Protein AF-A0A353XR23-F1 (afdb_monomer_lite)

Foldseek 3Di:
DLVVVLVVLDDPLVVQLVCCVVPHNNVSSVVSVVSVVVSVVVSVVSVVVVVVVVVD

pLDDT: mean 95.37, std 4.71, range [65.44, 98.12]

Structure (mmCIF, N/CA/C/O backbone):
data_AF-A0A353XR23-F1
#
_entry.id   AF-A0A353XR23-F1
#
loop_
_atom_site.group_PDB
_atom_site.id
_atom_site.type_symbol
_atom_site.label_atom_id
_atom_site.label_alt_id
_atom_site.label_comp_id
_atom_site.label_asym_id
_atom_site.label_entity_id
_atom_site.label_seq_id
_atom_site.pdbx_PDB_ins_code
_atom_site.Cartn_x
_atom_site.Cartn_y
_atom_site.Cartn_z
_atom_site.occupancy
_atom_site.B_iso_or_equiv
_atom_site.auth_seq_id
_atom_site.auth_comp_id
_atom_site.auth_asym_id
_atom_site.auth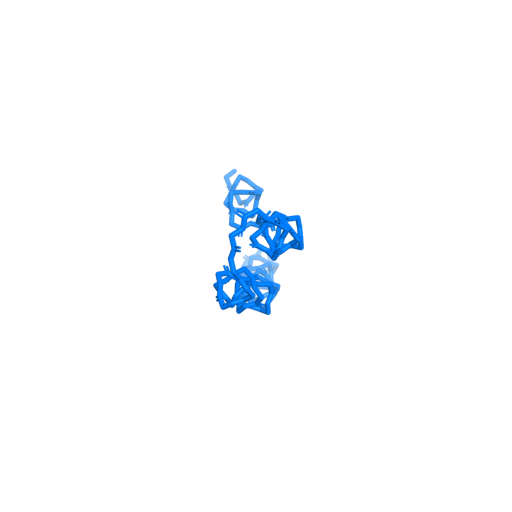_atom_id
_atom_site.pdbx_PDB_model_num
ATOM 1 N N . ARG A 1 1 ? -3.677 4.933 17.161 1.00 88.38 1 ARG A N 1
ATOM 2 C CA . ARG A 1 1 ? -3.657 3.676 16.362 1.00 88.38 1 ARG A CA 1
ATOM 3 C C . ARG A 1 1 ? -4.337 3.833 15.003 1.00 88.38 1 ARG A C 1
ATOM 5 O O . ARG A 1 1 ? -3.681 3.554 14.018 1.00 88.38 1 ARG A O 1
ATOM 12 N N . ARG A 1 2 ? -5.588 4.318 14.915 1.00 93.44 2 ARG A N 1
ATOM 13 C CA . ARG A 1 2 ? -6.259 4.550 13.615 1.00 93.44 2 ARG A CA 1
ATOM 14 C C . ARG A 1 2 ? -5.502 5.529 12.709 1.00 93.44 2 ARG A C 1
ATOM 16 O O . ARG A 1 2 ? -5.239 5.180 11.573 1.00 93.44 2 ARG A O 1
ATOM 23 N N . ALA A 1 3 ? -5.053 6.666 13.251 1.00 94.19 3 ALA A N 1
ATOM 24 C CA . ALA A 1 3 ? -4.195 7.608 12.523 1.00 94.19 3 ALA A CA 1
ATOM 25 C C . ALA A 1 3 ? -2.917 6.941 11.982 1.00 94.19 3 ALA A C 1
ATOM 27 O O . ALA A 1 3 ? -2.647 7.030 10.799 1.00 94.19 3 ALA A O 1
ATOM 28 N N . ILE A 1 4 ? -2.201 6.175 12.816 1.00 96.88 4 ILE A N 1
ATOM 29 C CA . ILE A 1 4 ? -0.992 5.438 12.398 1.00 96.88 4 ILE A CA 1
ATOM 30 C C . ILE A 1 4 ? -1.298 4.448 11.263 1.00 96.88 4 ILE A C 1
ATOM 32 O O . ILE A 1 4 ? -0.534 4.366 10.313 1.00 96.88 4 ILE A O 1
ATOM 36 N N . MET A 1 5 ? -2.414 3.711 11.330 1.00 95.75 5 MET A N 1
ATOM 37 C CA . MET A 1 5 ? -2.802 2.809 10.235 1.00 95.75 5 MET A CA 1
ATOM 38 C C . MET A 1 5 ? -3.059 3.564 8.928 1.00 95.75 5 MET A C 1
ATOM 40 O O . MET A 1 5 ? -2.677 3.074 7.871 1.00 95.75 5 MET A O 1
ATOM 44 N N . VAL A 1 6 ? -3.691 4.739 9.000 1.00 94.94 6 VAL A N 1
ATOM 45 C CA . VAL A 1 6 ? -3.943 5.577 7.823 1.00 94.94 6 VAL A CA 1
ATOM 46 C C . VAL A 1 6 ? -2.632 6.146 7.282 1.00 94.94 6 VAL A C 1
ATOM 48 O O . VAL A 1 6 ? -2.369 5.965 6.106 1.00 94.94 6 VAL A O 1
ATOM 51 N N . GLU A 1 7 ? -1.774 6.727 8.119 1.00 95.62 7 GLU A N 1
ATOM 52 C CA . GLU A 1 7 ? -0.471 7.279 7.708 1.00 95.62 7 GLU A CA 1
ATOM 53 C C . GLU A 1 7 ? 0.443 6.226 7.067 1.00 95.62 7 GLU A C 1
ATOM 55 O O . GLU A 1 7 ? 1.066 6.471 6.041 1.00 95.62 7 GLU A O 1
ATOM 60 N N . VAL A 1 8 ? 0.490 5.010 7.620 1.00 96.25 8 VAL A N 1
ATOM 61 C CA . VAL A 1 8 ? 1.292 3.923 7.036 1.00 96.25 8 VAL A CA 1
ATOM 62 C C . VAL A 1 8 ? 0.666 3.401 5.735 1.00 96.25 8 VAL A C 1
ATOM 64 O O . VAL A 1 8 ? 1.389 3.042 4.806 1.00 96.25 8 VAL A O 1
ATOM 67 N N . GLY A 1 9 ? -0.667 3.362 5.641 1.00 93.88 9 GLY A N 1
ATOM 68 C CA . GLY A 1 9 ? -1.385 2.891 4.452 1.00 93.88 9 GLY A CA 1
ATOM 69 C C . GLY A 1 9 ? -1.497 3.921 3.318 1.00 93.88 9 GLY A C 1
ATOM 70 O O . GLY A 1 9 ? -1.646 3.539 2.160 1.00 93.88 9 GLY A O 1
ATOM 71 N N . MET A 1 10 ? -1.418 5.215 3.623 1.00 97.00 10 MET A N 1
ATOM 72 C CA . MET A 1 10 ? -1.539 6.329 2.678 1.00 97.00 10 MET A CA 1
ATOM 73 C C . MET A 1 10 ? -0.154 6.815 2.241 1.00 97.00 10 MET A C 1
ATOM 75 O O . MET A 1 10 ? 0.348 7.827 2.717 1.00 97.00 10 MET A O 1
ATOM 79 N N . GLN A 1 11 ? 0.476 6.098 1.312 1.00 95.75 11 GLN A N 1
ATOM 80 C CA . GLN A 1 11 ? 1.772 6.512 0.759 1.00 95.75 11 GLN A CA 1
ATOM 81 C C . GLN A 1 11 ? 1.615 7.565 -0.349 1.00 95.75 11 GLN A C 1
ATOM 83 O O . GLN A 1 11 ? 0.591 7.617 -1.035 1.00 95.75 11 GLN A O 1
ATOM 88 N N . ASN A 1 12 ? 2.664 8.360 -0.593 1.00 97.00 12 ASN A N 1
ATOM 89 C CA . ASN A 1 12 ? 2.720 9.259 -1.750 1.00 97.00 12 ASN A CA 1
ATOM 90 C C . ASN A 1 12 ? 2.966 8.462 -3.046 1.00 97.00 12 ASN A C 1
ATOM 92 O O . ASN A 1 12 ? 4.090 8.327 -3.535 1.00 97.00 12 ASN A O 1
ATOM 96 N N . SER A 1 13 ? 1.882 7.918 -3.595 1.00 94.94 13 SER A N 1
ATOM 97 C CA . SER A 1 13 ? 1.873 7.118 -4.822 1.00 94.94 13 SER A CA 1
ATOM 98 C C . SER A 1 13 ? 2.291 7.905 -6.069 1.00 94.94 13 SER A C 1
ATOM 100 O O . SER A 1 13 ? 2.938 7.344 -6.952 1.00 94.94 13 SER A O 1
ATOM 102 N N . GLY A 1 14 ? 1.987 9.206 -6.126 1.00 95.19 14 GLY A N 1
ATOM 103 C CA . GLY A 1 14 ? 2.350 10.079 -7.246 1.00 95.19 14 GLY A CA 1
ATOM 104 C C . GLY A 1 14 ? 3.860 10.277 -7.377 1.00 95.19 14 GLY A C 1
ATOM 105 O O . GLY A 1 14 ? 4.408 10.138 -8.469 1.00 95.19 14 GLY A O 1
ATOM 106 N N . LEU A 1 15 ? 4.548 10.512 -6.256 1.00 97.31 15 LE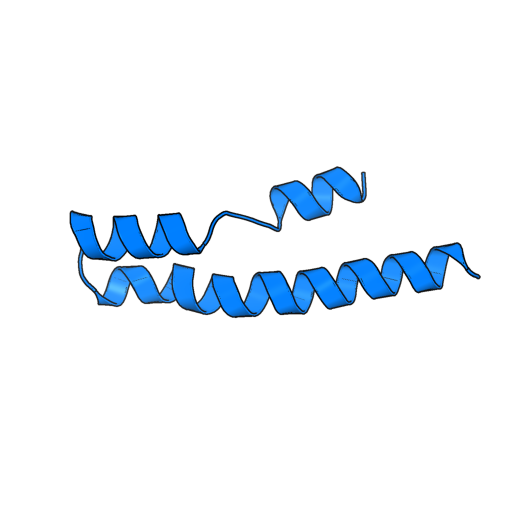U A N 1
ATOM 107 C CA . LEU A 1 15 ? 6.009 10.581 -6.237 1.00 97.31 15 LEU A CA 1
ATOM 108 C C . LEU A 1 15 ? 6.633 9.246 -6.670 1.00 97.31 15 LEU A C 1
ATOM 110 O O . LEU A 1 15 ? 7.565 9.240 -7.470 1.00 97.31 15 LEU A O 1
ATOM 114 N N . GLY A 1 16 ? 6.085 8.119 -6.202 1.00 97.00 16 GLY A N 1
ATOM 115 C CA . GLY A 1 16 ? 6.533 6.787 -6.617 1.00 97.00 16 GLY A CA 1
ATOM 116 C C . GLY A 1 16 ? 6.412 6.563 -8.127 1.00 97.00 16 GLY A C 1
ATOM 117 O O . GLY A 1 16 ? 7.378 6.151 -8.767 1.00 97.00 16 GLY A O 1
ATOM 118 N N . ALA A 1 17 ? 5.264 6.911 -8.716 1.00 97.25 17 ALA A N 1
ATOM 119 C CA . ALA A 1 17 ? 5.042 6.801 -10.156 1.00 97.25 17 ALA A CA 1
ATOM 120 C C . ALA A 1 17 ? 6.001 7.695 -10.961 1.00 97.25 17 ALA A C 1
ATOM 122 O O . ALA A 1 17 ? 6.561 7.247 -11.962 1.00 97.25 17 ALA A O 1
ATOM 123 N N . ALA A 1 18 ? 6.229 8.932 -10.504 1.00 97.25 18 ALA A N 1
ATOM 124 C CA . ALA A 1 18 ? 7.139 9.870 -11.155 1.00 97.25 18 ALA A CA 1
ATOM 125 C C . ALA A 1 18 ? 8.596 9.376 -11.130 1.00 97.25 18 ALA A C 1
ATOM 127 O O . ALA A 1 18 ? 9.263 9.375 -12.166 1.00 97.25 18 ALA A O 1
ATOM 128 N N . LEU A 1 19 ? 9.083 8.898 -9.978 1.00 97.81 19 LEU A N 1
ATOM 129 C CA . LEU A 1 19 ? 10.433 8.337 -9.852 1.00 97.81 19 LEU A CA 1
ATOM 130 C C . LEU A 1 19 ? 10.597 7.080 -10.716 1.00 97.81 19 LEU A C 1
ATOM 132 O O . LEU A 1 19 ? 11.611 6.931 -11.394 1.00 97.81 19 LEU A O 1
ATOM 136 N N . ALA A 1 20 ? 9.586 6.207 -10.741 1.00 97.50 20 ALA A N 1
ATOM 137 C CA . ALA A 1 20 ? 9.596 4.998 -11.557 1.00 97.50 20 ALA A CA 1
ATOM 138 C C . ALA A 1 20 ? 9.679 5.310 -13.060 1.00 97.50 20 ALA A C 1
ATOM 140 O O . ALA A 1 20 ? 10.493 4.722 -13.770 1.00 97.50 20 ALA A O 1
ATOM 141 N N . ALA A 1 21 ? 8.887 6.275 -13.533 1.00 96.44 21 ALA A N 1
ATOM 142 C CA . ALA A 1 21 ? 8.921 6.720 -14.922 1.00 96.44 21 ALA A CA 1
ATOM 143 C C . ALA A 1 21 ? 10.246 7.412 -15.295 1.00 96.44 21 ALA A C 1
ATOM 145 O O . ALA A 1 21 ? 10.681 7.303 -16.437 1.00 96.44 21 ALA A O 1
ATOM 146 N N . THR A 1 22 ? 10.883 8.102 -14.341 1.00 97.69 22 THR A N 1
ATOM 147 C CA . THR A 1 22 ? 12.114 8.877 -14.577 1.00 97.69 22 THR A CA 1
ATOM 148 C C . THR A 1 22 ? 13.370 8.005 -14.574 1.00 97.69 22 THR A C 1
ATOM 150 O O . THR A 1 22 ? 14.241 8.186 -15.420 1.00 97.69 22 THR A O 1
ATOM 153 N N . TYR A 1 23 ? 13.487 7.077 -13.621 1.00 97.81 23 TYR A N 1
ATOM 154 C CA . TYR A 1 23 ? 14.734 6.342 -13.365 1.00 97.81 23 TYR A CA 1
ATOM 155 C C . TYR A 1 23 ? 14.700 4.874 -13.799 1.00 97.81 23 TYR A C 1
ATOM 157 O O . TYR A 1 23 ? 15.742 4.221 -13.802 1.00 97.81 23 TYR A O 1
ATOM 165 N N . PHE A 1 24 ? 13.528 4.344 -14.160 1.00 96.00 24 PHE A N 1
ATOM 16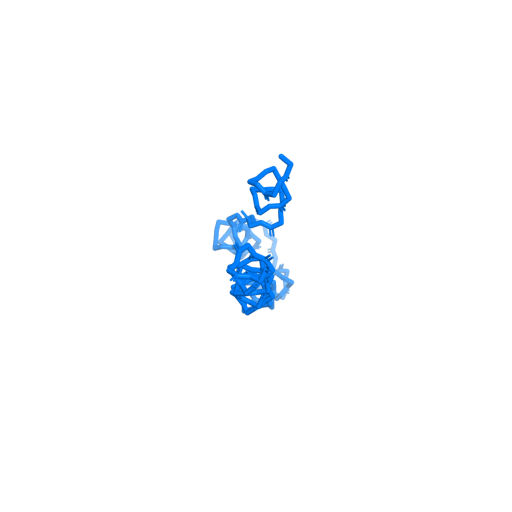6 C CA . PHE A 1 24 ? 13.376 2.962 -14.611 1.00 96.00 24 PHE A CA 1
ATOM 167 C C . PHE A 1 24 ? 12.737 2.917 -16.003 1.00 96.00 24 PHE A C 1
ATOM 169 O O . PHE A 1 24 ? 13.275 3.464 -16.960 1.00 96.00 24 PHE A O 1
ATOM 176 N N . ASN A 1 25 ? 11.606 2.227 -16.140 1.00 93.94 25 ASN A N 1
ATOM 177 C CA . ASN A 1 25 ? 10.837 2.159 -17.372 1.00 93.94 25 ASN A CA 1
ATOM 178 C C . ASN A 1 25 ? 9.377 2.553 -17.090 1.00 93.94 25 ASN A C 1
ATOM 180 O O . ASN A 1 25 ? 8.919 2.426 -15.952 1.00 93.94 25 ASN A O 1
ATOM 184 N N . PRO A 1 26 ? 8.610 2.982 -18.106 1.00 92.44 26 PRO A N 1
ATOM 185 C CA . PRO A 1 26 ? 7.226 3.405 -17.904 1.00 92.44 26 PRO A CA 1
ATOM 186 C C . PRO A 1 26 ? 6.336 2.334 -17.259 1.00 92.44 26 PRO A C 1
ATOM 188 O O . PRO A 1 26 ? 5.467 2.667 -16.454 1.00 92.44 26 PRO A O 1
ATOM 191 N N . ALA A 1 27 ? 6.573 1.048 -17.542 1.00 96.31 27 ALA A N 1
ATOM 192 C CA . ALA A 1 27 ? 5.815 -0.045 -16.933 1.00 96.31 27 ALA A CA 1
ATOM 193 C C . ALA A 1 27 ? 6.047 -0.150 -15.412 1.00 96.31 27 ALA A C 1
ATOM 195 O O . ALA A 1 27 ? 5.138 -0.545 -14.685 1.00 96.31 27 ALA A O 1
ATOM 196 N N . ALA A 1 28 ? 7.201 0.287 -14.896 1.00 96.50 28 ALA A N 1
ATOM 197 C CA . ALA A 1 28 ? 7.479 0.341 -13.460 1.00 96.50 28 ALA A CA 1
ATOM 198 C C . ALA A 1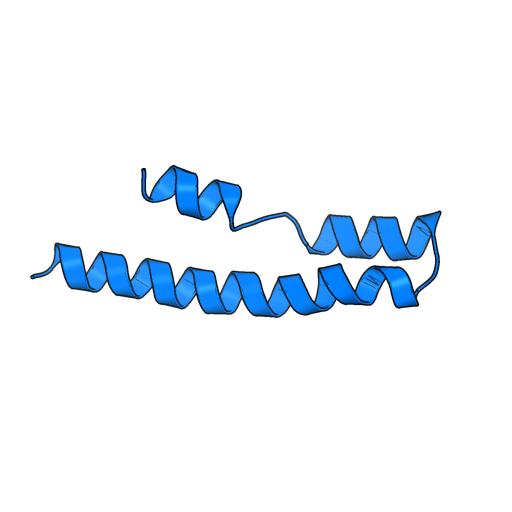 28 ? 6.609 1.368 -12.705 1.00 96.50 28 ALA A C 1
ATOM 200 O O . ALA A 1 28 ? 6.525 1.299 -11.482 1.00 96.50 28 ALA A O 1
ATOM 201 N N . SER A 1 29 ? 5.933 2.294 -13.399 1.00 96.62 29 SER A N 1
ATOM 202 C CA . SER A 1 29 ? 4.968 3.223 -12.784 1.00 96.62 29 SER A CA 1
ATOM 203 C C . SER A 1 29 ? 3.600 2.584 -12.498 1.00 96.62 29 SER A C 1
ATOM 205 O O . SER A 1 29 ? 2.843 3.099 -11.670 1.00 96.62 29 SER A O 1
ATOM 207 N N . LEU A 1 30 ? 3.289 1.442 -13.132 1.00 97.56 30 LEU A N 1
ATOM 208 C CA . LEU A 1 30 ? 1.993 0.763 -13.016 1.00 97.56 30 LEU A CA 1
ATOM 209 C C . LEU A 1 30 ? 1.621 0.410 -11.567 1.00 97.56 30 LEU A C 1
ATOM 211 O O . LEU A 1 30 ? 0.495 0.717 -11.174 1.00 97.56 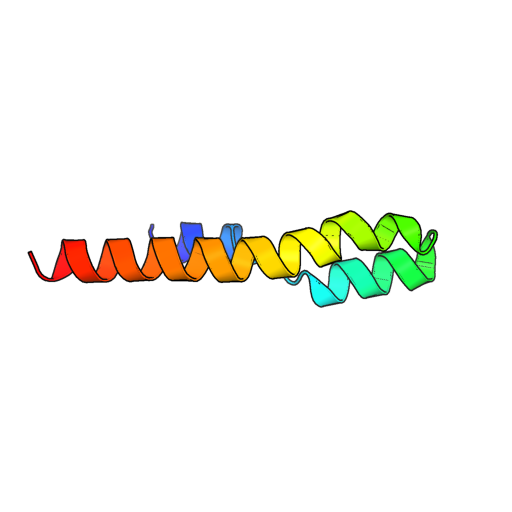30 LEU A O 1
ATOM 215 N N . PRO A 1 31 ? 2.513 -0.169 -10.735 1.00 96.88 31 PRO A N 1
ATOM 216 C CA . PRO A 1 31 ? 2.174 -0.483 -9.351 1.00 96.88 31 PRO A CA 1
ATOM 217 C C . PRO A 1 31 ? 1.796 0.765 -8.549 1.00 96.88 31 PRO A C 1
ATOM 219 O O . PRO A 1 31 ? 0.803 0.747 -7.826 1.00 96.88 31 PRO A O 1
ATOM 222 N N . SER A 1 32 ? 2.538 1.865 -8.707 1.00 96.44 32 SER A N 1
ATOM 223 C CA . SER A 1 32 ? 2.246 3.132 -8.029 1.00 96.44 32 SER A CA 1
ATOM 224 C C . SER A 1 32 ? 0.935 3.756 -8.510 1.00 96.44 32 SER A C 1
ATOM 226 O O . SER A 1 32 ? 0.168 4.254 -7.688 1.00 96.44 32 SER A O 1
ATOM 228 N N . ALA A 1 33 ? 0.631 3.680 -9.808 1.00 97.00 33 ALA A N 1
ATOM 229 C CA . ALA A 1 33 ? -0.629 4.167 -10.367 1.00 97.00 33 ALA A CA 1
ATOM 230 C C . ALA A 1 33 ? -1.841 3.365 -9.856 1.00 97.00 33 ALA A C 1
ATOM 232 O O . ALA A 1 33 ? -2.826 3.950 -9.403 1.00 97.00 33 ALA A O 1
ATOM 233 N N . ILE A 1 34 ? -1.753 2.029 -9.852 1.00 97.81 34 ILE A N 1
ATOM 234 C CA . ILE A 1 34 ? -2.793 1.148 -9.296 1.00 97.81 34 ILE A CA 1
ATOM 235 C C . ILE A 1 34 ? -2.962 1.414 -7.800 1.00 97.81 34 ILE A C 1
ATOM 237 O O . ILE A 1 34 ? -4.087 1.561 -7.314 1.00 97.81 34 ILE A O 1
ATOM 241 N N . PHE A 1 35 ? -1.847 1.520 -7.071 1.00 97.12 35 PHE A N 1
ATOM 242 C CA . PHE A 1 35 ? -1.875 1.823 -5.649 1.00 97.12 35 PHE A CA 1
ATOM 243 C C . PHE A 1 35 ? -2.574 3.157 -5.397 1.00 97.12 35 PHE A C 1
ATOM 245 O O . PHE A 1 35 ? -3.389 3.216 -4.485 1.00 97.12 35 PHE A O 1
ATOM 252 N N . SER A 1 36 ? -2.346 4.181 -6.230 1.00 96.81 36 SER A N 1
ATOM 253 C CA . SER A 1 36 ? -3.008 5.489 -6.128 1.00 96.81 36 SER A CA 1
ATOM 254 C C . SER A 1 36 ? -4.530 5.374 -6.043 1.00 96.81 36 SER A C 1
ATOM 256 O O . SER A 1 36 ? -5.154 5.897 -5.119 1.00 96.81 36 SER A O 1
ATOM 258 N N . VAL A 1 37 ? -5.134 4.604 -6.947 1.00 97.69 37 VAL A N 1
ATOM 259 C CA . VAL A 1 37 ? -6.583 4.360 -6.933 1.00 97.69 37 VAL A CA 1
ATOM 260 C C . VAL A 1 37 ? -6.983 3.554 -5.696 1.00 97.69 37 VAL A C 1
ATOM 262 O O . VAL A 1 37 ? -7.933 3.904 -4.991 1.00 97.69 37 VAL A O 1
ATOM 265 N N . TRP A 1 38 ? -6.241 2.485 -5.403 1.00 98.06 38 TRP A N 1
ATOM 266 C CA . TRP A 1 38 ? -6.586 1.556 -4.334 1.00 98.06 38 TRP A CA 1
ATOM 267 C C . TRP A 1 38 ? -6.496 2.170 -2.936 1.00 98.06 38 TRP A C 1
ATOM 269 O O . TRP A 1 38 ? -7.408 1.984 -2.126 1.00 98.06 38 TRP A O 1
ATOM 279 N N . HIS A 1 39 ? -5.422 2.899 -2.627 1.00 97.31 39 HIS A N 1
ATOM 280 C CA . HIS A 1 39 ? -5.225 3.457 -1.295 1.00 97.31 39 HIS A CA 1
ATOM 281 C C . HIS A 1 39 ? -6.302 4.502 -1.008 1.00 97.31 39 HIS A C 1
ATOM 283 O O . HIS A 1 39 ? -6.904 4.451 0.058 1.00 97.31 39 HIS A O 1
ATOM 289 N N . ASN A 1 40 ? -6.644 5.375 -1.963 1.00 97.12 40 ASN A N 1
ATOM 290 C CA . ASN A 1 40 ? -7.732 6.344 -1.791 1.00 97.12 40 ASN A CA 1
ATOM 291 C C . ASN A 1 40 ? -9.086 5.661 -1.541 1.00 97.12 40 ASN A C 1
ATOM 293 O O . ASN A 1 40 ? -9.801 6.028 -0.606 1.00 97.12 40 ASN A O 1
ATOM 297 N N . PHE A 1 41 ? -9.424 4.636 -2.329 1.00 98.12 41 PHE A N 1
ATOM 298 C CA . PHE A 1 41 ? -10.682 3.905 -2.169 1.00 98.12 41 PHE A CA 1
ATOM 299 C C . PHE A 1 41 ? -10.757 3.157 -0.828 1.00 98.12 41 PHE A C 1
ATOM 301 O O . PHE A 1 41 ? -11.699 3.335 -0.053 1.00 98.12 41 PHE A O 1
ATOM 308 N N . SER A 1 42 ? -9.740 2.349 -0.520 1.00 97.50 42 SER A N 1
ATOM 309 C CA . SER A 1 42 ? -9.670 1.589 0.733 1.00 97.50 42 SER A CA 1
ATOM 310 C C . SER A 1 42 ? -9.574 2.504 1.958 1.00 97.50 42 SER A C 1
ATOM 312 O O . SER A 1 42 ? -10.258 2.264 2.952 1.00 97.50 42 SER A O 1
ATOM 314 N N . GLY A 1 43 ? -8.812 3.596 1.879 1.00 96.50 43 GLY A N 1
ATOM 315 C CA . GLY A 1 43 ? -8.697 4.608 2.927 1.00 96.50 43 GLY A CA 1
ATOM 316 C C . GLY A 1 43 ? -10.035 5.272 3.245 1.00 96.50 43 GLY A C 1
ATOM 317 O O . GLY A 1 43 ? -10.404 5.366 4.416 1.00 96.50 43 GLY A O 1
ATOM 318 N N . ALA A 1 44 ? -10.811 5.646 2.223 1.00 97.12 44 ALA A N 1
ATOM 319 C CA . ALA A 1 44 ? -12.152 6.198 2.404 1.00 97.12 44 ALA A CA 1
ATOM 320 C C . ALA A 1 44 ? -13.114 5.193 3.065 1.00 97.12 44 ALA A C 1
ATOM 322 O O . ALA A 1 44 ? -13.856 5.555 3.982 1.00 97.12 44 ALA A O 1
ATOM 323 N N . LEU A 1 45 ? -13.076 3.919 2.654 1.00 97.69 45 LEU A N 1
ATOM 324 C CA . LEU A 1 45 ? -13.878 2.856 3.270 1.00 97.69 45 LEU A CA 1
ATOM 325 C C . LEU A 1 45 ? -13.519 2.646 4.745 1.00 97.69 45 LEU A C 1
ATOM 327 O O . LEU A 1 45 ? -14.411 2.601 5.594 1.00 97.69 45 LEU A O 1
ATOM 331 N N . VAL A 1 46 ? -12.226 2.550 5.057 1.00 96.81 46 VAL A N 1
ATOM 332 C CA . VAL A 1 46 ? -11.723 2.364 6.425 1.00 96.81 46 VAL A CA 1
ATOM 333 C C . VAL A 1 46 ? -12.072 3.567 7.306 1.00 96.81 46 VAL A C 1
ATOM 335 O O . VAL A 1 46 ? -12.546 3.387 8.430 1.00 96.81 46 VAL A O 1
ATOM 338 N N . ALA A 1 47 ? -11.908 4.791 6.798 1.00 95.88 47 ALA A N 1
ATOM 339 C CA . ALA A 1 47 ? -12.289 6.006 7.511 1.00 95.88 47 ALA A CA 1
ATOM 340 C C . ALA A 1 47 ? -13.793 6.024 7.823 1.00 95.88 47 ALA A C 1
ATOM 342 O O . ALA A 1 47 ? -14.188 6.233 8.971 1.00 95.88 47 ALA A O 1
ATOM 343 N N . ASN A 1 48 ? -14.637 5.723 6.831 1.00 96.69 48 ASN A N 1
ATOM 344 C CA . ASN A 1 48 ? -16.087 5.678 7.008 1.00 96.69 48 ASN A CA 1
ATOM 345 C C . ASN A 1 48 ? -16.521 4.574 7.987 1.00 96.69 48 ASN A C 1
ATOM 347 O O . ASN A 1 48 ? -17.405 4.785 8.817 1.00 96.69 48 ASN A O 1
ATOM 351 N N . PHE A 1 49 ? -15.875 3.406 7.945 1.00 96.56 49 PHE A N 1
ATOM 352 C CA . PHE A 1 49 ? -16.112 2.335 8.912 1.00 96.56 49 PHE A CA 1
ATOM 353 C C . PHE A 1 49 ? -15.836 2.794 10.350 1.00 96.56 49 PHE A C 1
ATOM 355 O O . PHE A 1 49 ? -16.660 2.566 11.236 1.00 96.56 49 PHE A O 1
ATOM 362 N N . PHE A 1 50 ? -14.717 3.482 10.590 1.00 96.00 50 PHE A N 1
ATOM 363 C CA . PHE A 1 50 ? -14.400 4.002 11.920 1.00 96.00 50 PHE A CA 1
ATOM 364 C C . PHE A 1 50 ? -15.369 5.092 12.379 1.00 96.00 50 PHE A C 1
ATOM 366 O O . PHE A 1 50 ? -15.797 5.048 13.528 1.00 96.00 50 PHE A O 1
ATOM 373 N N . VAL A 1 51 ? -15.789 5.996 11.488 1.00 95.62 51 VAL A N 1
ATOM 374 C CA . VAL A 1 51 ? -16.822 6.997 11.805 1.00 95.62 51 VAL A CA 1
ATOM 375 C C . VAL A 1 51 ? -18.132 6.327 12.221 1.00 95.62 51 VAL A C 1
ATOM 377 O O . VAL A 1 51 ? -18.750 6.743 13.196 1.00 95.62 51 VAL A O 1
ATOM 380 N N . ARG A 1 52 ? -18.566 5.279 11.510 1.00 94.88 52 ARG A N 1
ATOM 381 C CA . ARG A 1 52 ? -19.780 4.524 11.866 1.00 94.88 52 ARG A CA 1
ATOM 382 C C . ARG A 1 52 ? -19.644 3.827 13.214 1.00 94.88 52 ARG A C 1
ATOM 384 O O . ARG A 1 52 ? -20.588 3.848 13.991 1.00 94.88 52 ARG A O 1
ATOM 391 N N . LYS A 1 53 ? -18.479 3.238 13.487 1.00 94.50 53 LYS A N 1
ATOM 392 C CA . LYS A 1 53 ? -18.203 2.549 14.751 1.00 94.50 53 LYS A CA 1
ATOM 393 C C . LYS A 1 53 ? -18.141 3.497 15.951 1.00 94.50 53 LYS A C 1
ATOM 395 O O . LYS A 1 53 ? -18.462 3.062 17.042 1.00 94.50 53 LYS A O 1
ATOM 400 N N . ASP A 1 54 ? -17.734 4.750 15.760 1.00 91.12 54 ASP A N 1
ATOM 401 C CA . ASP A 1 54 ? -17.673 5.740 16.847 1.00 91.12 54 ASP A CA 1
ATOM 402 C C . ASP A 1 54 ? -19.026 6.401 17.143 1.00 91.12 54 ASP A C 1
ATOM 404 O O . ASP A 1 54 ? -19.201 6.984 18.208 1.00 91.12 54 ASP A O 1
ATOM 408 N N . LYS A 1 55 ? -19.969 6.353 16.192 1.00 83.44 55 LYS A N 1
ATOM 409 C CA . LYS A 1 55 ? -21.342 6.855 16.372 1.00 83.44 55 LYS A CA 1
ATOM 410 C C . LYS A 1 55 ? -22.289 5.831 17.011 1.00 83.44 55 LYS A C 1
ATOM 412 O O . LYS A 1 55 ? -23.386 6.222 17.400 1.00 83.44 55 LYS A O 1
ATOM 417 N N . ALA A 1 56 ? -21.901 4.557 17.031 1.00 65.44 56 ALA A N 1
ATOM 418 C CA . ALA A 1 56 ? -22.641 3.448 17.630 1.00 65.44 56 ALA A CA 1
ATOM 419 C C . ALA A 1 56 ? -22.163 3.205 19.065 1.00 65.44 56 ALA A C 1
ATOM 421 O O . ALA A 1 56 ? -23.023 2.864 19.903 1.00 65.44 56 ALA A O 1
#

Sequence (56 aa):
RRAIMVEVGMQNSGLGAALAATYFNPAASLPSAIFSVWHNFSGALVANFFVRKDKA

Secondary structure (DSSP, 8-state):
-HHHHHHHH---HHHH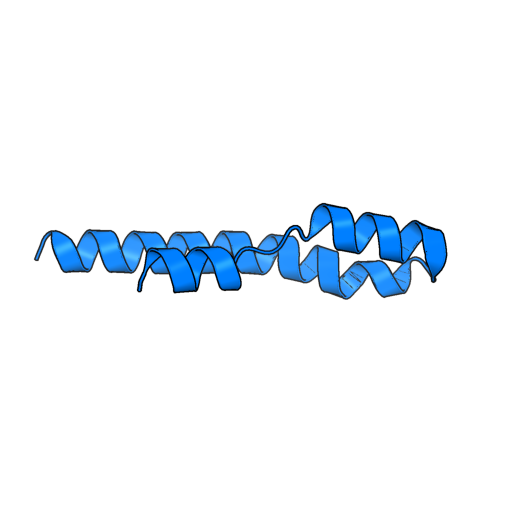HHHHHHHS-GGGGHHHHHHHHHHHHHHHHHHHHHHHHHH-

Radius of gyration: 14.39 Å; chains: 1; bounding box: 37×11×36 Å